Protein AF-A0A972HLU0-F1 (afdb_monomer_lite)

pLDDT: mean 93.07, std 5.41, range [70.56, 98.19]

Radius of gyration: 19.42 Å; chains: 1; bounding box: 38×31×47 Å

Structure (mmCIF, N/CA/C/O backbone):
data_AF-A0A972HLU0-F1
#
_entry.id   AF-A0A972HLU0-F1
#
loop_
_atom_site.group_PDB
_atom_site.id
_atom_site.type_symbol
_atom_site.label_atom_id
_atom_site.label_alt_id
_atom_site.label_comp_id
_atom_site.label_asym_id
_atom_site.label_entity_id
_atom_site.label_seq_id
_atom_site.pdbx_PDB_ins_code
_atom_site.Cartn_x
_atom_site.Cartn_y
_atom_site.Cartn_z
_atom_site.occupancy
_atom_site.B_iso_or_equiv
_atom_site.auth_seq_id
_atom_site.auth_comp_id
_atom_site.auth_asym_id
_atom_site.auth_atom_id
_atom_site.pdbx_PDB_model_num
ATOM 1 N N . SER A 1 1 ? -13.516 -5.450 -5.929 1.00 88.81 1 SER A N 1
ATOM 2 C CA . SER A 1 1 ? -13.693 -6.867 -5.537 1.00 88.81 1 SER A CA 1
ATOM 3 C C . SER A 1 1 ?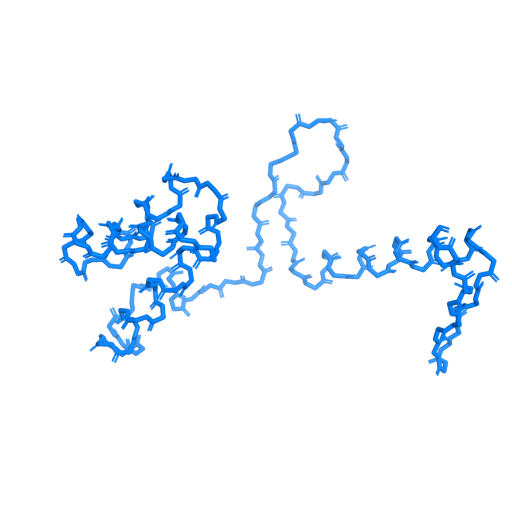 -14.824 -6.975 -4.518 1.00 88.81 1 SER A C 1
ATOM 5 O O . SER A 1 1 ? -14.895 -6.121 -3.644 1.00 88.81 1 SER A O 1
ATOM 7 N N . ARG A 1 2 ? -15.719 -7.976 -4.614 1.00 95.19 2 ARG A N 1
ATOM 8 C CA . ARG A 1 2 ? -16.775 -8.196 -3.594 1.00 95.19 2 ARG A CA 1
ATOM 9 C C . ARG A 1 2 ? -16.203 -8.722 -2.275 1.00 95.19 2 ARG A C 1
ATOM 11 O O . ARG A 1 2 ? -16.741 -8.413 -1.220 1.00 95.19 2 ARG A O 1
ATOM 18 N N . VAL A 1 3 ? -15.119 -9.495 -2.352 1.00 95.44 3 VAL A N 1
ATOM 19 C CA . VAL A 1 3 ? -14.458 -10.085 -1.183 1.00 95.44 3 VAL A CA 1
ATOM 20 C C . VAL A 1 3 ? -13.769 -9.001 -0.360 1.00 95.44 3 VAL A C 1
ATOM 22 O O . VAL A 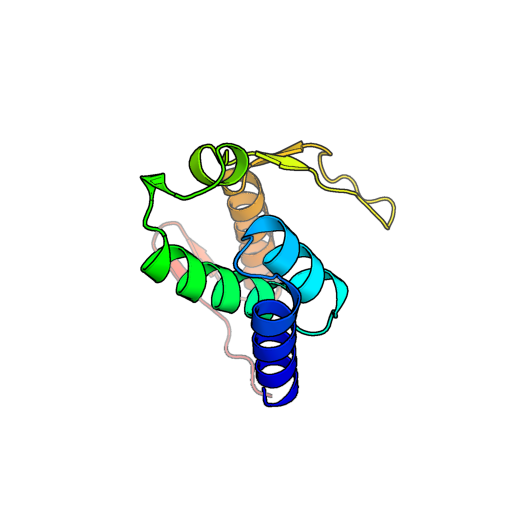1 3 ? -14.066 -8.885 0.820 1.00 95.44 3 VAL A O 1
ATOM 25 N N . ASN A 1 4 ? -12.967 -8.138 -0.996 1.00 96.19 4 ASN A N 1
AT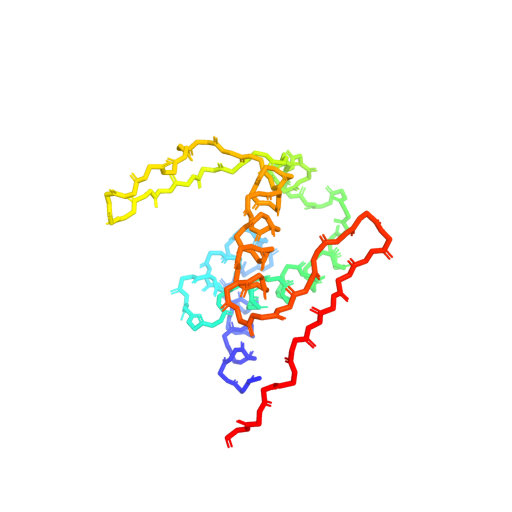OM 26 C CA . ASN A 1 4 ? -12.312 -7.005 -0.326 1.00 96.19 4 ASN A CA 1
ATOM 27 C C . ASN A 1 4 ? -13.331 -6.113 0.383 1.00 96.19 4 ASN A C 1
ATOM 29 O O . ASN A 1 4 ? -13.181 -5.792 1.551 1.00 96.19 4 ASN A O 1
ATOM 33 N N . PHE A 1 5 ? -14.435 -5.794 -0.303 1.00 96.31 5 PHE A N 1
ATOM 34 C CA . PHE A 1 5 ? -15.500 -4.995 0.291 1.00 96.31 5 PHE A CA 1
ATOM 35 C C . PHE A 1 5 ? -16.068 -5.643 1.563 1.00 96.31 5 PHE A C 1
ATOM 37 O O . PHE A 1 5 ? -16.205 -4.974 2.582 1.00 96.31 5 PHE A O 1
ATOM 44 N N . ALA A 1 6 ? -16.355 -6.949 1.534 1.00 97.25 6 ALA A N 1
ATOM 45 C CA . ALA A 1 6 ? -16.822 -7.666 2.717 1.00 97.25 6 ALA A CA 1
ATOM 46 C C . ALA A 1 6 ? -15.770 -7.683 3.842 1.00 97.25 6 ALA A C 1
ATOM 48 O O . ALA A 1 6 ? -16.131 -7.526 5.007 1.00 97.25 6 ALA A O 1
ATOM 49 N N . VAL A 1 7 ? -14.483 -7.816 3.501 1.00 97.56 7 VAL A N 1
ATOM 50 C CA . VAL A 1 7 ? -13.373 -7.749 4.464 1.00 97.56 7 VAL A CA 1
ATOM 51 C C . VAL A 1 7 ? -13.265 -6.362 5.099 1.00 97.56 7 VAL A C 1
ATOM 53 O O . VAL A 1 7 ? -13.168 -6.271 6.318 1.00 97.56 7 VAL A O 1
ATOM 56 N N . THR A 1 8 ? -13.360 -5.281 4.322 1.00 97.69 8 THR A N 1
ATOM 57 C CA . THR A 1 8 ? -13.368 -3.911 4.856 1.00 97.69 8 THR A CA 1
ATOM 58 C C . THR A 1 8 ? -14.529 -3.694 5.823 1.00 97.69 8 THR A C 1
ATOM 60 O O . THR A 1 8 ? -14.329 -3.151 6.905 1.00 97.69 8 THR A O 1
ATOM 63 N N . ILE A 1 9 ? -15.741 -4.139 5.470 1.00 97.75 9 ILE A N 1
ATOM 64 C CA . ILE A 1 9 ? -16.907 -4.013 6.357 1.00 97.75 9 ILE A CA 1
ATOM 65 C C . ILE A 1 9 ? -16.715 -4.828 7.639 1.00 97.75 9 ILE A C 1
ATOM 67 O O . ILE A 1 9 ? -16.992 -4.320 8.721 1.00 97.75 9 ILE A O 1
ATOM 71 N N . MET A 1 10 ? -16.211 -6.060 7.542 1.00 97.94 10 MET A N 1
ATOM 72 C CA . MET A 1 10 ? -15.872 -6.874 8.712 1.00 97.94 10 MET A CA 1
ATOM 73 C C . MET A 1 10 ? -14.886 -6.135 9.625 1.00 97.94 10 MET A C 1
ATOM 75 O O . MET A 1 10 ? -15.152 -5.994 10.813 1.00 97.94 10 MET A O 1
ATOM 79 N N . ALA A 1 11 ? -13.784 -5.629 9.072 1.00 98.12 11 ALA A N 1
ATOM 80 C CA . ALA A 1 11 ? -12.766 -4.921 9.835 1.00 98.12 11 ALA A CA 1
ATOM 81 C C . ALA A 1 11 ? -13.333 -3.695 10.561 1.00 98.12 11 ALA A C 1
ATOM 83 O O . ALA A 1 11 ? -13.044 -3.497 11.733 1.00 98.12 11 ALA A O 1
ATOM 84 N N . LEU A 1 12 ? -14.195 -2.915 9.902 1.00 97.88 12 LEU A N 1
ATOM 85 C CA . LEU A 1 12 ? -14.854 -1.759 10.517 1.00 97.88 12 LEU A CA 1
ATOM 86 C C . LEU A 1 12 ? -15.814 -2.151 11.652 1.00 97.88 12 LEU A C 1
ATOM 88 O O . LEU A 1 12 ? -15.903 -1.439 12.648 1.00 97.88 12 LEU A O 1
ATOM 92 N N . LEU A 1 13 ? -16.544 -3.261 11.503 1.00 97.75 13 LEU A N 1
ATOM 93 C CA . LEU A 1 13 ? -17.494 -3.734 12.516 1.00 97.75 13 LEU A CA 1
ATOM 94 C C . LEU A 1 13 ? -16.792 -4.309 13.749 1.00 97.75 13 LEU A C 1
ATOM 96 O O . LEU A 1 13 ? -17.250 -4.083 14.865 1.00 97.75 13 LEU A O 1
ATOM 100 N N . TYR A 1 14 ? -15.708 -5.057 13.544 1.00 98.19 14 TYR A N 1
ATOM 101 C CA . TYR A 1 14 ? -14.987 -5.744 14.618 1.00 98.19 14 TYR A CA 1
ATOM 102 C C . TYR A 1 14 ? -13.800 -4.955 15.172 1.00 98.19 14 TYR A C 1
ATOM 104 O O . TYR A 1 14 ? -13.306 -5.294 16.237 1.00 98.19 14 TYR A O 1
ATOM 112 N N . GLY A 1 15 ? -13.366 -3.896 14.491 1.00 97.12 15 GLY A N 1
ATOM 113 C CA . GLY A 1 15 ? -12.319 -2.998 14.973 1.00 97.12 15 GLY A CA 1
ATOM 114 C C . GLY A 1 15 ? -12.804 -1.962 15.986 1.00 97.12 15 GLY A C 1
ATOM 115 O O . GLY A 1 15 ? -12.010 -1.149 16.435 1.00 97.12 15 GLY A O 1
ATOM 116 N N . GLU A 1 16 ? -14.097 -1.954 16.333 1.00 95.56 16 GLU A N 1
ATOM 117 C CA . GLU A 1 16 ? -14.688 -1.141 17.413 1.00 95.56 16 GLU A CA 1
ATOM 118 C C . GLU A 1 16 ? -14.358 0.368 17.355 1.00 95.56 16 GLU A C 1
ATOM 120 O O . GLU A 1 16 ? -14.307 1.055 18.371 1.00 95.56 16 GLU A O 1
ATOM 125 N N . SER A 1 17 ? -14.193 0.917 16.146 1.00 93.00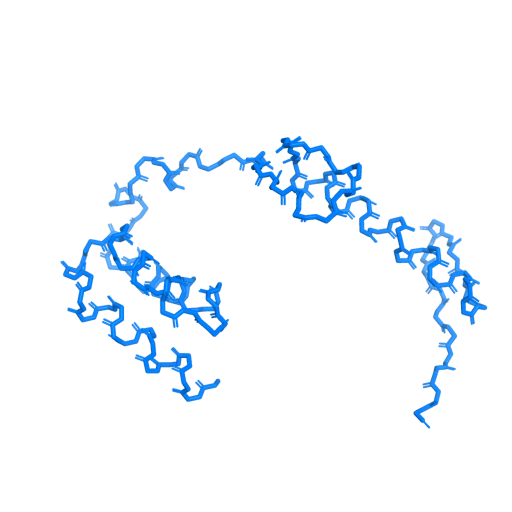 17 SER A N 1
ATOM 126 C CA . SER A 1 17 ? -13.723 2.296 15.891 1.00 93.00 17 SER A CA 1
ATOM 127 C C . SER A 1 17 ? -12.285 2.599 16.345 1.00 93.00 17 SER A C 1
ATOM 129 O O . SER A 1 17 ? -11.852 3.747 16.241 1.00 93.00 17 SER A O 1
ATOM 131 N N . ASP A 1 18 ? -11.525 1.598 16.788 1.00 96.19 18 ASP A N 1
ATOM 132 C CA . ASP A 1 18 ? -10.082 1.692 16.981 1.00 96.19 18 ASP A CA 1
ATOM 133 C C . ASP A 1 18 ? -9.369 1.494 15.636 1.00 96.19 18 ASP A C 1
ATOM 135 O O . ASP A 1 18 ? -9.559 0.491 14.939 1.00 96.19 18 ASP A O 1
ATOM 139 N N . LEU A 1 19 ? -8.552 2.474 15.239 1.00 96.38 19 LEU A N 1
ATOM 140 C CA . LEU A 1 19 ? -7.883 2.454 13.939 1.00 96.38 19 LEU A CA 1
ATOM 141 C C . LEU A 1 19 ? -6.889 1.294 13.815 1.00 96.38 19 LEU A C 1
ATOM 143 O O . LEU A 1 19 ? -6.817 0.672 12.758 1.00 96.38 19 LEU A O 1
ATOM 147 N N . ILE A 1 20 ? -6.110 1.017 14.861 1.00 95.94 20 ILE A N 1
ATOM 148 C CA . ILE A 1 20 ? -5.059 -0.001 14.809 1.00 95.94 20 ILE A CA 1
ATOM 149 C C . ILE A 1 20 ? -5.688 -1.390 14.779 1.00 95.94 20 ILE A C 1
ATOM 151 O O . ILE A 1 20 ? -5.295 -2.210 13.952 1.00 95.94 20 ILE A O 1
ATOM 155 N N . GLU A 1 21 ? -6.705 -1.636 15.603 1.00 97.81 21 GLU A N 1
ATOM 156 C CA . GLU A 1 21 ? -7.414 -2.914 15.603 1.00 97.81 21 GLU A CA 1
ATOM 157 C C . GLU A 1 21 ? -8.149 -3.151 14.280 1.00 97.81 21 GLU A C 1
ATOM 159 O O . GLU A 1 21 ? -8.034 -4.221 13.679 1.00 97.81 21 GLU A O 1
ATOM 164 N N . THR A 1 22 ? -8.812 -2.121 13.745 1.00 97.94 22 THR A N 1
ATOM 165 C CA . THR A 1 22 ? -9.435 -2.181 12.415 1.00 97.94 22 THR A CA 1
ATOM 166 C C . THR A 1 22 ? -8.415 -2.559 11.335 1.00 97.94 22 THR A C 1
ATOM 168 O O . THR A 1 22 ? -8.686 -3.415 10.490 1.00 97.94 22 THR A O 1
ATOM 171 N N . LEU A 1 23 ? -7.229 -1.942 11.351 1.00 96.88 23 LEU A N 1
ATOM 172 C CA . LEU A 1 23 ? -6.160 -2.228 10.394 1.00 96.88 23 LEU A CA 1
ATOM 173 C C . LEU A 1 23 ? -5.594 -3.644 10.552 1.00 96.88 23 LEU A C 1
ATOM 175 O O . LEU A 1 23 ? -5.387 -4.323 9.546 1.00 96.88 23 LEU A O 1
ATOM 179 N N . ASN A 1 24 ? -5.408 -4.115 11.787 1.00 97.31 24 ASN A N 1
ATOM 180 C CA . ASN A 1 24 ? -4.964 -5.480 12.067 1.00 97.31 24 ASN A CA 1
ATOM 181 C C . ASN A 1 24 ? -5.940 -6.506 11.485 1.00 97.31 24 ASN A C 1
ATOM 183 O O . ASN A 1 24 ? -5.519 -7.420 10.775 1.00 97.31 24 ASN A O 1
ATOM 187 N N . ILE A 1 25 ? -7.245 -6.333 11.718 1.00 98.00 25 ILE A N 1
ATOM 188 C CA . ILE A 1 25 ? -8.274 -7.231 11.181 1.00 98.00 25 ILE A CA 1
ATOM 189 C C . ILE A 1 25 ? -8.281 -7.181 9.648 1.00 98.00 25 ILE A C 1
ATOM 191 O O . ILE A 1 25 ? -8.267 -8.228 8.999 1.00 98.00 25 ILE A O 1
ATOM 195 N N . ALA A 1 26 ? -8.262 -5.981 9.055 1.00 97.44 26 ALA A N 1
ATOM 196 C CA . ALA A 1 26 ? -8.277 -5.803 7.602 1.00 97.44 26 ALA A CA 1
ATOM 197 C C . ALA A 1 26 ? -7.058 -6.435 6.909 1.00 97.44 26 ALA A C 1
ATOM 199 O O . ALA A 1 26 ? -7.208 -7.040 5.845 1.00 97.44 26 ALA A O 1
ATOM 200 N N . GLY A 1 27 ? -5.870 -6.304 7.507 1.00 96.62 27 GLY A N 1
ATOM 201 C CA . GLY A 1 27 ? -4.624 -6.850 6.974 1.00 96.62 27 GLY A CA 1
ATOM 202 C C . GLY A 1 27 ? -4.521 -8.366 7.138 1.00 96.62 27 GLY A C 1
ATOM 203 O O . GLY A 1 27 ? -4.197 -9.077 6.186 1.00 96.62 27 GLY A O 1
ATOM 204 N N . LEU A 1 28 ? -4.850 -8.885 8.326 1.00 96.56 28 LEU A N 1
ATOM 205 C CA . LEU A 1 28 ? -4.747 -10.316 8.639 1.00 96.56 28 LEU A CA 1
ATOM 206 C C . LEU A 1 28 ? -5.847 -11.161 7.985 1.00 96.56 28 LEU A C 1
ATOM 208 O O . LEU A 1 28 ? -5.648 -12.354 7.764 1.00 96.56 28 LEU A O 1
ATOM 212 N N . ALA A 1 29 ? -6.982 -10.558 7.618 1.00 94.88 29 ALA A N 1
ATOM 213 C CA . ALA A 1 29 ? -8.011 -11.216 6.812 1.00 94.88 29 ALA A CA 1
ATOM 214 C C . ALA A 1 29 ? -7.535 -11.571 5.384 1.00 94.88 29 ALA A C 1
ATOM 216 O O . ALA A 1 29 ? -8.184 -12.372 4.702 1.00 94.88 29 ALA A O 1
ATOM 217 N N . GLY A 1 30 ? -6.399 -11.017 4.940 1.00 89.94 30 GLY A N 1
ATOM 218 C CA . GLY A 1 30 ? -5.729 -11.368 3.690 1.00 89.94 30 GLY A CA 1
ATOM 219 C C . GLY A 1 30 ? -6.389 -10.787 2.438 1.00 89.94 30 GLY A C 1
ATOM 220 O O . GLY A 1 30 ? -6.984 -9.709 2.468 1.00 89.94 30 GLY A O 1
ATOM 221 N N . TRP A 1 31 ? -6.277 -11.525 1.325 1.00 89.69 31 TRP A N 1
ATOM 222 C CA . TRP A 1 31 ? -6.639 -11.078 -0.027 1.00 89.69 31 TRP A CA 1
ATOM 223 C C . TRP A 1 31 ? -5.803 -9.871 -0.476 1.00 89.69 31 TRP A C 1
ATOM 225 O O . TRP A 1 31 ? -4.579 -9.940 -0.497 1.00 89.69 31 TRP A O 1
ATOM 235 N N . ASP A 1 32 ? -6.469 -8.790 -0.861 1.00 92.81 32 ASP A N 1
ATOM 236 C CA . ASP A 1 32 ? -5.902 -7.501 -1.242 1.00 92.81 32 ASP A CA 1
ATOM 237 C C . ASP A 1 32 ? -5.815 -6.631 0.023 1.00 92.81 32 ASP A C 1
ATOM 239 O O . ASP A 1 32 ? -6.657 -5.769 0.296 1.00 92.81 32 ASP A O 1
ATOM 243 N N . ALA A 1 33 ? -4.885 -7.018 0.896 1.00 93.62 33 ALA A N 1
ATOM 244 C CA . ALA A 1 33 ? -4.810 -6.539 2.271 1.00 93.62 33 ALA A CA 1
ATOM 245 C C . ALA A 1 33 ? -4.574 -5.024 2.347 1.00 93.62 33 ALA A C 1
ATOM 247 O O . ALA A 1 33 ? -5.188 -4.350 3.173 1.00 93.62 33 ALA A O 1
ATOM 248 N N . ASP A 1 34 ? -3.732 -4.479 1.468 1.00 94.00 34 ASP A N 1
ATOM 249 C CA . ASP A 1 34 ? -3.488 -3.043 1.355 1.00 94.00 34 ASP A CA 1
ATOM 250 C C . ASP A 1 34 ? -4.767 -2.294 0.967 1.00 94.00 34 ASP A C 1
ATOM 252 O O . ASP A 1 34 ? -5.118 -1.316 1.630 1.00 94.00 34 ASP A O 1
ATOM 256 N N . ASN A 1 35 ? -5.548 -2.800 0.005 1.00 95.56 35 ASN A N 1
ATOM 257 C CA . ASN A 1 35 ? -6.840 -2.205 -0.335 1.00 95.56 35 ASN A CA 1
ATOM 258 C C . ASN A 1 35 ? -7.805 -2.184 0.859 1.00 95.56 35 ASN A C 1
ATOM 260 O O . ASN A 1 35 ? -8.446 -1.159 1.122 1.00 95.56 35 ASN A O 1
ATOM 264 N N . ASN A 1 36 ? -7.900 -3.296 1.591 1.00 96.88 36 ASN A N 1
ATOM 265 C CA . ASN A 1 36 ? -8.798 -3.416 2.738 1.00 96.88 36 ASN A CA 1
ATOM 266 C C . ASN A 1 36 ? -8.403 -2.440 3.857 1.00 96.88 36 ASN A C 1
ATOM 268 O O . ASN A 1 36 ? -9.260 -1.712 4.367 1.00 96.88 36 ASN A O 1
ATOM 272 N N . MET A 1 37 ? -7.110 -2.407 4.197 1.00 96.88 37 MET A N 1
ATOM 273 C CA . MET A 1 37 ? -6.527 -1.543 5.224 1.00 96.88 37 MET A CA 1
ATOM 274 C C . MET A 1 37 ? -6.694 -0.062 4.878 1.00 96.88 37 MET A C 1
ATOM 276 O O . MET A 1 37 ? -7.255 0.695 5.670 1.00 96.88 37 MET A O 1
ATOM 280 N N . THR A 1 38 ? -6.273 0.364 3.682 1.00 96.00 38 THR A N 1
ATOM 281 C CA . THR A 1 38 ? -6.339 1.774 3.272 1.00 96.00 38 THR A CA 1
ATOM 282 C C . THR A 1 38 ? -7.779 2.269 3.169 1.00 96.00 38 THR A C 1
ATOM 284 O O . THR A 1 38 ? -8.066 3.396 3.571 1.00 96.00 38 THR A O 1
ATOM 287 N N . THR A 1 39 ? -8.710 1.436 2.695 1.00 97.06 39 THR A N 1
ATOM 288 C CA . THR A 1 39 ? -10.129 1.819 2.615 1.00 97.06 39 THR A CA 1
ATOM 289 C C . THR A 1 39 ? -10.736 2.016 4.007 1.00 97.06 39 THR A C 1
ATOM 291 O O . THR A 1 39 ? -11.409 3.022 4.242 1.00 97.06 39 THR A O 1
ATOM 294 N N . ALA A 1 40 ? -10.481 1.097 4.946 1.00 97.62 40 ALA A N 1
ATOM 295 C CA . ALA A 1 40 ? -10.986 1.209 6.315 1.00 97.62 40 ALA A CA 1
ATOM 296 C C . ALA A 1 40 ? -10.370 2.407 7.059 1.00 97.62 40 ALA A C 1
ATOM 298 O O . ALA A 1 40 ? -11.096 3.200 7.663 1.00 97.62 40 ALA A O 1
ATOM 299 N N . ALA A 1 41 ? -9.049 2.588 6.955 1.00 96.81 41 ALA A N 1
ATOM 300 C CA . ALA A 1 41 ? -8.352 3.720 7.557 1.00 96.81 41 ALA A CA 1
ATOM 301 C C . ALA A 1 41 ? -8.782 5.062 6.962 1.00 96.81 41 ALA A C 1
ATOM 303 O O . ALA A 1 41 ? -8.901 6.035 7.699 1.00 96.81 41 ALA A O 1
ATOM 304 N N . GLY A 1 42 ? -9.065 5.124 5.658 1.00 96.62 42 GLY A N 1
ATOM 305 C CA . GLY A 1 42 ? -9.589 6.329 5.019 1.00 96.62 42 GLY A CA 1
ATOM 306 C C . GLY A 1 42 ? -10.934 6.756 5.609 1.00 96.62 42 GLY A C 1
ATOM 307 O O . GLY A 1 42 ? -11.119 7.927 5.938 1.00 96.62 42 GLY A O 1
ATOM 308 N N . LEU A 1 43 ? -11.855 5.807 5.809 1.00 97.00 43 LEU A N 1
ATOM 309 C CA . LEU A 1 43 ? -13.149 6.090 6.435 1.00 97.00 43 LEU A CA 1
ATOM 310 C C . LEU A 1 43 ? -12.993 6.536 7.896 1.00 97.00 43 LEU A C 1
ATOM 312 O O . LEU A 1 43 ? -13.548 7.564 8.279 1.00 97.00 43 LEU A O 1
ATOM 316 N N . LEU A 1 44 ? -12.231 5.793 8.703 1.00 96.94 44 LEU A N 1
ATOM 317 C CA . LEU A 1 44 ? -12.004 6.152 10.106 1.00 96.94 44 LEU A CA 1
ATOM 318 C C . LEU A 1 44 ? -11.264 7.486 10.241 1.00 96.94 44 LEU A C 1
ATOM 320 O O . LEU A 1 44 ? -11.629 8.298 11.084 1.00 96.94 44 LEU A O 1
ATOM 324 N N . GLY A 1 45 ? -10.297 7.761 9.368 1.00 95.56 45 GLY A N 1
ATOM 325 C CA . GLY A 1 45 ? -9.574 9.030 9.320 1.00 95.56 45 GLY A CA 1
ATOM 326 C C . GLY A 1 45 ? -10.485 10.230 9.054 1.00 95.56 45 GLY A C 1
ATOM 327 O O . GLY A 1 45 ? -10.309 11.274 9.676 1.00 95.56 45 GLY A O 1
ATOM 328 N N . VAL A 1 46 ? -11.504 10.084 8.196 1.00 96.88 46 VAL A N 1
ATOM 329 C CA . VAL A 1 46 ? -12.531 11.126 7.989 1.00 96.88 46 VAL A CA 1
ATOM 330 C C . VAL A 1 46 ? -13.357 11.363 9.257 1.00 96.88 46 VAL A C 1
ATOM 332 O O . VAL A 1 46 ? -13.725 12.502 9.536 1.00 96.88 46 VAL A O 1
ATOM 335 N N . ILE A 1 47 ? -13.642 10.310 10.027 1.00 96.12 47 ILE A N 1
ATOM 336 C CA . ILE A 1 47 ? -14.448 10.389 11.253 1.00 96.12 47 ILE A CA 1
ATOM 337 C C . ILE A 1 47 ? -13.660 11.033 12.402 1.00 96.12 47 ILE A C 1
ATOM 339 O O . ILE A 1 47 ? -14.197 11.897 13.094 1.00 96.12 47 ILE A O 1
ATOM 343 N N . ILE A 1 48 ? -12.407 10.621 12.614 1.00 94.69 48 ILE A N 1
ATOM 344 C CA . ILE A 1 48 ? -11.611 11.022 13.788 1.00 94.69 48 ILE A CA 1
ATOM 345 C C . ILE A 1 48 ? -10.722 12.250 13.533 1.00 94.69 48 ILE A C 1
ATOM 347 O O . ILE A 1 48 ? -10.264 12.889 14.480 1.00 94.69 48 ILE A O 1
ATOM 351 N N . GLY A 1 49 ? -10.493 12.606 12.264 1.00 95.19 49 GLY A N 1
ATOM 352 C CA . GLY A 1 49 ? -9.598 13.689 11.858 1.00 95.19 49 GLY A CA 1
ATOM 353 C C . GLY A 1 49 ? -8.114 13.371 12.078 1.00 95.19 49 GLY A C 1
ATOM 354 O O . GLY A 1 49 ? -7.752 12.364 12.681 1.00 95.19 49 GLY A O 1
ATOM 355 N N . PHE A 1 50 ? -7.228 14.251 11.596 1.00 94.31 50 PHE A N 1
ATOM 356 C CA . PHE A 1 50 ? -5.775 14.048 11.706 1.00 94.31 50 PHE A CA 1
ATOM 357 C C . PHE A 1 50 ? -5.297 13.978 13.164 1.00 94.31 50 PHE A C 1
ATOM 359 O O . PHE A 1 50 ? -4.509 13.106 13.510 1.00 94.31 50 PHE A O 1
ATOM 366 N N . GLU A 1 51 ? -5.818 14.845 14.036 1.00 95.00 51 GLU A N 1
ATOM 367 C CA . GLU A 1 51 ? -5.458 14.870 15.463 1.00 95.00 51 GLU A CA 1
ATOM 368 C C . GLU A 1 51 ? -5.882 13.600 16.215 1.00 95.00 51 GLU A C 1
ATOM 370 O O . GLU A 1 51 ? -5.247 13.228 17.201 1.00 95.00 51 GLU A O 1
ATOM 375 N N . GLY A 1 52 ? -6.933 12.921 15.740 1.00 93.50 52 GLY A N 1
ATOM 376 C CA . GLY A 1 52 ? -7.412 11.658 16.299 1.00 93.50 52 GLY A CA 1
ATOM 377 C C . GLY A 1 52 ? -6.601 10.437 15.863 1.00 93.50 52 GLY A C 1
ATOM 378 O O . GLY A 1 52 ? -6.834 9.344 16.378 1.00 93.50 52 GLY A O 1
ATOM 379 N N . LEU A 1 53 ? -5.657 10.588 14.927 1.00 94.69 53 LEU A N 1
ATOM 380 C CA . LEU A 1 53 ? -4.806 9.485 14.494 1.00 94.69 53 LEU A CA 1
ATOM 381 C C . LEU A 1 53 ? -3.798 9.098 15.598 1.00 94.69 53 LEU A C 1
ATOM 383 O O . LEU A 1 53 ? -3.228 9.975 16.259 1.00 94.69 53 LEU A O 1
ATOM 387 N N . PRO A 1 54 ? -3.494 7.797 15.760 1.00 93.12 54 PRO A N 1
ATOM 388 C CA . PRO A 1 54 ? -2.396 7.328 16.600 1.00 93.12 54 PRO A CA 1
ATOM 389 C C . PRO A 1 54 ? -1.053 7.945 16.186 1.00 93.12 54 PRO A C 1
ATOM 391 O O . PRO A 1 54 ? -0.784 8.149 15.001 1.00 93.12 54 PRO A O 1
ATOM 394 N N . GLU A 1 55 ? -0.169 8.192 17.154 1.00 92.19 55 GLU A N 1
ATOM 395 C CA . GLU A 1 55 ? 1.125 8.852 16.912 1.00 92.19 55 GLU A CA 1
ATOM 396 C C . GLU A 1 55 ? 2.012 8.098 15.910 1.00 92.19 55 GLU A C 1
ATOM 398 O O . GLU A 1 55 ? 2.667 8.711 15.070 1.00 92.19 55 GLU A O 1
ATOM 403 N N . SER A 1 56 ? 1.981 6.763 15.950 1.00 87.94 56 SER A N 1
ATOM 404 C CA . SER A 1 56 ? 2.702 5.898 15.009 1.00 87.94 56 SER A CA 1
ATOM 405 C C . SER A 1 56 ? 2.256 6.081 13.557 1.00 87.94 56 SER A C 1
ATOM 407 O O . SER A 1 56 ? 3.057 5.882 12.649 1.00 87.94 56 SER A O 1
ATOM 409 N N . VAL A 1 57 ? 0.998 6.475 13.335 1.00 90.00 57 VAL A N 1
ATOM 410 C CA . VAL A 1 57 ? 0.441 6.742 12.003 1.00 90.00 57 VAL A CA 1
ATOM 411 C C . VAL A 1 57 ? 0.729 8.182 11.577 1.00 90.00 57 VAL A C 1
ATOM 413 O O . VAL A 1 57 ? 1.065 8.416 10.421 1.00 90.00 57 VAL A O 1
ATOM 416 N N . LYS A 1 58 ? 0.658 9.149 12.503 1.00 90.81 58 LYS A N 1
ATOM 417 C CA . LYS A 1 58 ? 0.958 10.566 12.212 1.00 90.81 58 LYS A CA 1
ATOM 418 C C . LYS A 1 58 ? 2.424 10.803 11.846 1.00 90.81 58 LYS A C 1
ATOM 420 O O . LYS A 1 58 ? 2.700 11.629 10.982 1.00 90.81 58 LYS A O 1
ATOM 425 N N . ASN A 1 59 ? 3.345 10.074 12.477 1.00 88.69 59 ASN A N 1
ATOM 426 C CA . ASN A 1 59 ? 4.791 10.242 12.300 1.00 88.69 59 ASN A CA 1
ATOM 427 C C . ASN A 1 59 ? 5.432 9.119 11.473 1.00 88.69 59 ASN A C 1
ATOM 429 O O . ASN A 1 59 ? 6.565 8.714 11.744 1.00 88.69 59 ASN A O 1
ATOM 433 N N . SER A 1 60 ? 4.725 8.590 10.472 1.00 84.44 60 SER A N 1
ATOM 434 C CA . SER A 1 60 ? 5.304 7.595 9.565 1.00 84.44 60 SER A CA 1
ATOM 435 C C . SER A 1 60 ? 6.516 8.168 8.821 1.00 84.44 60 SER A C 1
ATOM 437 O O . SER A 1 60 ? 6.461 9.288 8.309 1.00 84.44 60 SER A O 1
ATOM 439 N N . THR A 1 61 ? 7.598 7.395 8.733 1.00 88.62 61 THR A N 1
ATOM 440 C CA . THR A 1 61 ? 8.820 7.787 8.012 1.00 88.62 61 THR A CA 1
ATOM 441 C C . THR A 1 61 ? 8.869 7.167 6.619 1.00 88.62 61 THR A C 1
ATOM 443 O O . THR A 1 61 ? 8.166 6.199 6.350 1.00 88.62 61 THR A O 1
ATOM 446 N N . ASP A 1 62 ? 9.758 7.670 5.761 1.00 91.19 62 ASP A N 1
ATOM 447 C CA . ASP A 1 62 ? 10.038 7.063 4.453 1.00 91.19 62 ASP A CA 1
ATOM 448 C C . ASP A 1 62 ? 10.787 5.719 4.557 1.00 91.19 62 ASP A C 1
ATOM 450 O O . ASP A 1 62 ? 10.975 5.062 3.543 1.00 91.19 62 ASP A O 1
ATOM 454 N N . VAL A 1 63 ? 11.239 5.309 5.752 1.00 92.25 63 VAL A N 1
ATOM 455 C CA . VAL A 1 63 ? 12.025 4.085 5.976 1.00 92.25 63 VAL A CA 1
ATOM 456 C C . VAL A 1 63 ? 11.130 2.923 6.404 1.00 92.25 63 VAL A C 1
ATOM 458 O O . VAL A 1 63 ? 10.374 3.028 7.370 1.00 92.25 63 VAL A O 1
ATOM 461 N N . TYR A 1 64 ? 11.281 1.792 5.720 1.00 88.00 64 TYR A N 1
ATOM 462 C CA . TYR A 1 64 ? 10.534 0.556 5.920 1.00 88.00 64 TYR A CA 1
ATOM 463 C C . TYR A 1 64 ? 11.477 -0.606 6.218 1.00 88.00 64 TYR A C 1
ATOM 465 O O . TYR A 1 64 ? 12.592 -0.672 5.699 1.00 88.00 64 TYR A O 1
ATOM 473 N N . PHE A 1 65 ? 11.000 -1.534 7.045 1.00 89.31 65 PHE A N 1
ATOM 474 C CA . PHE A 1 65 ? 11.647 -2.819 7.271 1.00 89.31 65 PHE A CA 1
ATOM 475 C C . PHE A 1 65 ? 11.263 -3.793 6.152 1.00 89.31 65 PHE A C 1
ATOM 477 O O . PHE A 1 65 ? 10.077 -4.032 5.915 1.00 89.31 65 PHE A O 1
ATOM 484 N N . ASN A 1 66 ? 12.261 -4.369 5.492 1.00 86.25 66 ASN A N 1
ATOM 485 C CA . ASN A 1 66 ? 12.107 -5.402 4.481 1.00 86.25 66 ASN A CA 1
ATOM 486 C C . ASN A 1 66 ? 12.590 -6.732 5.052 1.00 86.25 66 ASN A C 1
ATOM 488 O O . ASN A 1 66 ? 13.775 -6.906 5.335 1.00 86.25 66 ASN A O 1
ATOM 492 N N . GLN A 1 67 ? 11.685 -7.701 5.152 1.00 84.06 67 GLN A N 1
ATOM 493 C CA . GLN A 1 67 ? 12.079 -9.076 5.418 1.00 84.06 67 GLN A CA 1
ATOM 494 C C . GLN A 1 67 ? 12.343 -9.795 4.096 1.00 84.06 67 GLN A C 1
ATOM 496 O O . GLN A 1 67 ? 11.413 -10.099 3.348 1.00 84.06 67 GLN A O 1
ATOM 501 N N . ASP A 1 68 ? 13.610 -10.088 3.818 1.00 81.75 68 ASP A N 1
ATOM 502 C CA . ASP A 1 68 ? 13.982 -10.912 2.673 1.00 81.75 68 ASP A CA 1
ATOM 503 C C . ASP A 1 68 ? 13.660 -12.387 2.955 1.00 81.75 68 ASP A C 1
ATOM 505 O O . ASP A 1 68 ? 14.271 -13.034 3.808 1.00 81.75 68 ASP A O 1
ATOM 509 N N . LEU A 1 69 ? 12.645 -12.912 2.267 1.00 76.25 69 LEU A N 1
ATOM 510 C CA . LEU A 1 69 ? 12.125 -14.261 2.494 1.00 76.25 69 LEU A CA 1
ATOM 511 C C . LEU A 1 69 ? 12.820 -15.336 1.640 1.00 76.25 69 LEU A C 1
ATOM 513 O O . LEU A 1 69 ? 12.621 -16.521 1.902 1.00 76.25 69 LEU A O 1
ATOM 517 N N . ILE A 1 70 ? 13.603 -14.965 0.614 1.00 76.50 70 ILE A N 1
ATOM 518 C CA . ILE A 1 70 ? 14.121 -15.913 -0.399 1.00 76.50 70 ILE A CA 1
ATOM 519 C C . ILE A 1 70 ? 15.613 -15.677 -0.693 1.00 76.50 70 ILE A C 1
ATOM 521 O O . ILE A 1 70 ? 16.080 -15.867 -1.814 1.00 76.50 70 ILE A O 1
ATOM 525 N N . GLY A 1 71 ? 16.382 -15.281 0.324 1.00 70.56 71 GLY A N 1
ATOM 526 C CA . GLY A 1 71 ? 17.839 -15.150 0.212 1.00 70.56 71 GLY A CA 1
ATOM 527 C C . GLY A 1 71 ? 18.284 -14.156 -0.863 1.00 70.56 71 GLY A C 1
ATOM 528 O O . GLY A 1 71 ? 19.317 -14.371 -1.499 1.00 70.56 71 GLY A O 1
ATOM 529 N N . GLY A 1 72 ? 17.486 -13.117 -1.104 1.00 75.56 72 GLY A N 1
ATOM 530 C CA . GLY A 1 72 ? 17.925 -11.973 -1.882 1.00 75.56 72 GLY A CA 1
ATOM 531 C C . GLY A 1 72 ? 18.972 -11.143 -1.131 1.00 75.56 72 GLY A C 1
ATOM 532 O O . GLY A 1 72 ? 19.394 -11.458 -0.017 1.00 75.56 72 GLY A O 1
ATOM 533 N N . ASP A 1 73 ? 19.416 -10.078 -1.793 1.00 84.25 73 ASP A N 1
ATOM 534 C CA . ASP A 1 73 ? 20.354 -9.085 -1.256 1.00 84.25 73 ASP A CA 1
ATOM 535 C C . ASP A 1 73 ? 19.632 -7.737 -1.096 1.00 84.25 73 ASP A C 1
ATOM 537 O O . ASP A 1 73 ? 20.082 -6.691 -1.570 1.00 84.25 73 ASP A O 1
ATOM 541 N N . LEU A 1 74 ? 18.416 -7.777 -0.535 1.00 87.12 74 LEU A N 1
ATOM 542 C CA . LEU A 1 74 ? 17.664 -6.564 -0.231 1.00 87.12 74 LEU A CA 1
ATOM 543 C C . LEU A 1 74 ? 18.083 -6.009 1.137 1.00 87.12 74 LEU A C 1
ATOM 545 O O . LEU A 1 74 ? 18.238 -6.767 2.094 1.00 87.12 74 LEU A O 1
ATOM 549 N N . PRO A 1 75 ? 18.244 -4.680 1.264 1.00 89.44 75 PRO A N 1
ATOM 550 C CA . PRO A 1 75 ? 18.553 -4.073 2.547 1.00 89.44 75 PRO A CA 1
ATOM 551 C C . PRO A 1 75 ? 17.384 -4.244 3.522 1.00 89.44 75 PRO A C 1
ATOM 553 O O . PRO A 1 75 ? 16.231 -3.968 3.180 1.00 89.44 75 PRO A O 1
ATOM 556 N N . GLU A 1 76 ? 17.715 -4.646 4.750 1.00 91.12 76 GLU A N 1
ATOM 557 C CA . GLU A 1 76 ? 16.757 -4.871 5.842 1.00 91.12 76 GLU A CA 1
ATOM 558 C C . GLU A 1 76 ? 15.947 -3.613 6.177 1.00 91.12 76 GLU A C 1
ATOM 560 O O . GLU A 1 76 ? 14.764 -3.697 6.484 1.00 91.12 76 GLU A O 1
ATOM 565 N N . PHE A 1 77 ? 16.560 -2.436 6.062 1.00 93.12 77 PHE A N 1
ATOM 566 C CA . PHE A 1 77 ? 15.875 -1.153 6.164 1.00 93.12 77 PHE A CA 1
ATOM 567 C C . PHE A 1 77 ? 16.123 -0.350 4.902 1.00 93.12 77 PHE A C 1
ATOM 569 O O . PHE A 1 77 ? 17.269 -0.201 4.474 1.00 93.12 77 PHE A O 1
ATOM 576 N N . ASP A 1 78 ? 15.060 0.195 4.322 1.00 93.62 78 ASP A N 1
ATOM 577 C CA . ASP A 1 78 ? 15.181 0.980 3.105 1.00 93.62 78 ASP A CA 1
ATOM 578 C C . ASP A 1 78 ? 14.131 2.066 2.980 1.00 93.62 78 ASP A C 1
ATOM 580 O O . ASP A 1 78 ? 13.077 1.990 3.604 1.00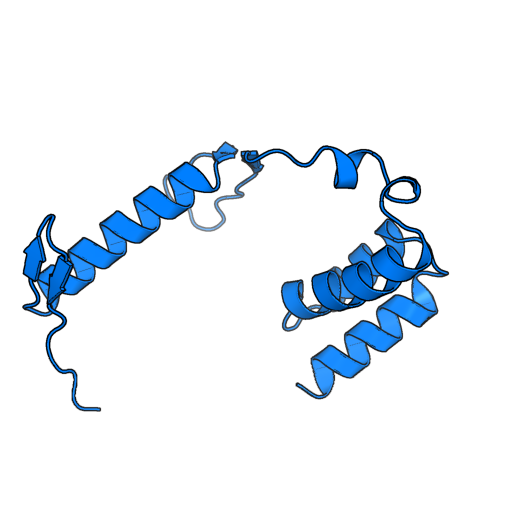 93.62 78 ASP A O 1
ATOM 584 N N . SER A 1 79 ? 14.412 3.063 2.148 1.00 94.50 79 SER A N 1
ATOM 585 C CA . SER A 1 79 ? 13.482 4.151 1.893 1.00 94.50 79 SER A CA 1
ATOM 586 C C . SER A 1 79 ? 12.582 3.887 0.684 1.00 94.50 79 SER A C 1
ATOM 588 O O . SER A 1 79 ? 13.006 3.222 -0.269 1.00 94.50 79 SER A O 1
ATOM 590 N N . VAL A 1 80 ? 11.363 4.440 0.652 1.00 91.94 80 VAL A N 1
ATOM 591 C CA . VAL A 1 80 ? 10.498 4.333 -0.543 1.00 91.94 80 VAL A CA 1
ATOM 592 C C . VAL A 1 80 ? 11.187 4.963 -1.745 1.00 91.94 80 VAL A C 1
ATOM 594 O O . VAL A 1 80 ? 11.119 4.414 -2.844 1.00 91.94 80 VAL A O 1
ATOM 597 N N . ALA A 1 81 ? 11.918 6.064 -1.548 1.00 94.62 81 ALA A N 1
ATOM 598 C CA . ALA A 1 81 ? 12.696 6.695 -2.610 1.00 94.62 81 ALA A CA 1
ATOM 599 C C . ALA A 1 81 ? 13.746 5.746 -3.225 1.00 94.62 81 ALA A C 1
ATOM 601 O O . ALA A 1 81 ? 13.856 5.652 -4.450 1.00 94.62 81 ALA A O 1
ATOM 602 N N . ASN A 1 82 ? 14.483 4.999 -2.399 1.00 94.44 82 ASN A N 1
ATOM 603 C CA . ASN A 1 82 ? 15.468 4.024 -2.871 1.00 94.44 82 ASN A CA 1
ATOM 604 C C . ASN A 1 82 ? 14.803 2.823 -3.552 1.00 94.44 82 ASN A C 1
ATOM 606 O O . ASN A 1 82 ? 15.265 2.374 -4.605 1.00 94.44 82 ASN A O 1
ATOM 610 N N . ILE A 1 83 ? 13.702 2.317 -2.987 1.00 93.19 83 ILE A N 1
ATOM 611 C CA . ILE A 1 83 ? 12.911 1.235 -3.588 1.00 93.19 83 ILE A CA 1
ATOM 612 C C . ILE A 1 83 ? 12.401 1.664 -4.971 1.00 93.19 83 ILE A C 1
ATOM 614 O O . ILE A 1 83 ? 12.525 0.906 -5.939 1.00 93.19 83 ILE A O 1
ATOM 618 N N . ALA A 1 84 ? 11.888 2.890 -5.090 1.00 94.69 84 ALA A N 1
ATOM 619 C CA . ALA A 1 84 ? 11.418 3.461 -6.345 1.00 94.69 84 ALA A CA 1
ATOM 620 C C . ALA A 1 84 ? 12.555 3.602 -7.367 1.00 94.69 84 ALA A C 1
ATOM 622 O O . ALA A 1 84 ? 12.388 3.201 -8.519 1.00 94.69 84 ALA A O 1
ATOM 623 N N . ASP A 1 85 ? 13.730 4.093 -6.961 1.00 95.25 85 ASP A N 1
ATOM 624 C CA . ASP A 1 85 ? 14.886 4.215 -7.855 1.00 95.25 85 ASP A CA 1
ATOM 625 C C . ASP A 1 85 ? 15.397 2.850 -8.346 1.00 95.25 85 ASP A C 1
ATOM 627 O O . ASP A 1 85 ? 15.661 2.678 -9.540 1.00 95.25 85 ASP A O 1
ATOM 631 N N . ARG A 1 86 ? 15.477 1.842 -7.468 1.00 92.81 86 ARG A N 1
ATOM 632 C CA . ARG A 1 86 ? 15.826 0.473 -7.883 1.00 92.81 86 ARG A CA 1
ATOM 633 C C . ARG A 1 86 ? 14.799 -0.107 -8.848 1.00 92.81 86 ARG A C 1
ATOM 635 O O . ARG A 1 86 ? 15.180 -0.677 -9.868 1.00 92.81 86 ARG A O 1
ATOM 642 N N . THR A 1 87 ? 13.512 0.072 -8.561 1.00 94.25 87 THR A N 1
ATOM 643 C CA . THR A 1 87 ? 12.421 -0.406 -9.424 1.00 94.25 87 THR A CA 1
ATOM 644 C C . THR A 1 87 ? 12.465 0.275 -10.790 1.00 94.25 87 THR A C 1
ATOM 646 O O . THR A 1 87 ? 12.354 -0.398 -11.814 1.00 94.25 87 THR A O 1
ATOM 649 N N . ARG A 1 88 ? 12.725 1.588 -10.830 1.00 95.25 88 ARG A N 1
ATOM 650 C CA . ARG A 1 88 ? 12.950 2.342 -12.070 1.00 95.25 88 ARG A CA 1
ATOM 651 C C . ARG A 1 88 ? 14.113 1.756 -12.870 1.00 95.25 88 ARG A C 1
ATOM 653 O O . ARG A 1 88 ? 13.941 1.466 -14.049 1.00 95.25 88 ARG A O 1
ATOM 660 N N . LYS A 1 89 ? 15.273 1.536 -12.240 1.00 95.31 89 LYS A N 1
ATOM 661 C CA . LYS A 1 89 ? 16.458 0.941 -12.891 1.00 95.31 89 LYS A CA 1
ATOM 662 C C . LYS A 1 89 ? 16.165 -0.446 -13.468 1.00 95.31 89 LYS A C 1
ATOM 664 O O . LYS A 1 89 ? 16.571 -0.736 -14.590 1.00 95.31 89 LYS A O 1
ATOM 669 N N . LEU A 1 90 ? 15.432 -1.289 -12.738 1.00 95.25 90 LEU A N 1
ATOM 670 C CA . LEU A 1 90 ? 14.983 -2.592 -13.240 1.00 95.25 90 LEU A CA 1
ATOM 671 C C . LEU A 1 90 ? 14.043 -2.440 -14.442 1.00 95.25 90 LEU A C 1
ATOM 673 O O . LEU A 1 90 ? 14.222 -3.124 -15.447 1.00 95.25 90 LEU A O 1
ATOM 677 N N . GLY A 1 91 ? 13.094 -1.504 -14.379 1.00 95.31 91 GLY A N 1
ATOM 678 C CA . GLY A 1 91 ? 12.221 -1.169 -15.503 1.00 95.31 91 GLY A CA 1
ATOM 679 C C . GLY A 1 91 ? 13.008 -0.747 -16.745 1.00 95.31 91 GLY A C 1
ATOM 680 O O . GLY A 1 91 ? 12.756 -1.246 -17.836 1.00 95.31 91 GLY A O 1
ATOM 681 N N . GLU A 1 92 ? 14.025 0.099 -16.590 1.00 96.06 92 GLU A N 1
ATOM 682 C CA . GLU A 1 92 ? 14.899 0.518 -17.692 1.00 96.06 92 GLU A CA 1
ATOM 683 C C . GLU A 1 92 ? 15.677 -0.647 -18.311 1.00 96.06 92 GLU A C 1
ATOM 685 O O . GLU A 1 92 ? 15.827 -0.705 -19.534 1.00 96.06 92 GLU A O 1
ATOM 690 N N . LEU A 1 93 ? 16.139 -1.600 -17.496 1.00 96.44 93 LEU A N 1
ATOM 691 C CA . LEU A 1 93 ? 16.772 -2.825 -17.987 1.00 96.44 93 LEU A CA 1
ATOM 692 C C . LEU A 1 93 ? 15.795 -3.672 -18.810 1.00 96.44 93 LEU A C 1
ATOM 694 O O . LEU A 1 93 ? 16.161 -4.133 -19.890 1.00 96.44 93 LEU A O 1
ATOM 698 N N . VAL A 1 94 ? 14.555 -3.832 -18.338 1.00 96.00 94 VAL A N 1
ATOM 699 C CA . VAL A 1 94 ? 13.493 -4.560 -19.053 1.00 96.00 94 VAL A CA 1
ATOM 700 C C . VAL A 1 94 ? 13.136 -3.872 -20.372 1.00 96.00 94 VAL A C 1
ATOM 702 O O . VAL A 1 94 ? 12.983 -4.529 -21.398 1.00 96.00 94 VAL A O 1
ATOM 705 N N . ILE A 1 95 ? 13.054 -2.541 -20.382 1.00 95.62 95 ILE A N 1
ATOM 706 C CA . ILE A 1 95 ? 12.785 -1.769 -21.602 1.00 95.62 95 ILE A CA 1
ATOM 707 C C . ILE A 1 95 ? 13.886 -2.011 -22.632 1.00 95.62 95 ILE A C 1
ATOM 709 O O . ILE A 1 95 ? 13.593 -2.330 -23.784 1.00 95.62 95 ILE A O 1
ATOM 713 N N . ARG A 1 96 ? 15.154 -1.894 -22.223 1.00 95.94 96 ARG A N 1
ATOM 714 C CA . ARG A 1 96 ? 16.301 -2.122 -23.112 1.00 95.94 96 ARG A CA 1
ATOM 715 C C . ARG A 1 96 ? 16.346 -3.565 -23.614 1.00 95.94 96 ARG A C 1
ATOM 717 O O . ARG A 1 96 ? 16.586 -3.775 -24.800 1.00 95.94 96 ARG A O 1
ATOM 724 N N . SER A 1 97 ? 16.093 -4.552 -22.752 1.00 95.69 97 SER A N 1
ATOM 725 C CA . SER A 1 97 ? 16.122 -5.969 -23.142 1.00 95.69 97 SER A CA 1
ATOM 726 C C . SER A 1 97 ? 15.007 -6.339 -24.123 1.00 95.69 97 SER A C 1
ATOM 728 O O . SER A 1 97 ? 15.208 -7.201 -24.974 1.00 95.69 97 SER A O 1
ATOM 730 N N . ALA A 1 98 ? 13.872 -5.641 -24.070 1.00 95.38 98 ALA A N 1
ATOM 731 C CA . ALA A 1 98 ? 12.781 -5.792 -25.027 1.00 95.38 98 ALA A CA 1
ATOM 732 C C . ALA A 1 98 ? 13.020 -5.063 -26.371 1.00 95.38 98 ALA A C 1
ATOM 734 O O . ALA A 1 98 ? 12.180 -5.150 -27.264 1.00 95.38 98 ALA A O 1
ATOM 735 N N . GLY A 1 99 ? 14.139 -4.344 -26.538 1.00 95.44 99 GLY A N 1
ATOM 736 C CA . GLY A 1 99 ? 14.448 -3.555 -27.742 1.00 95.44 99 GLY A CA 1
ATOM 737 C C . GLY A 1 99 ? 13.967 -2.098 -27.695 1.00 95.44 99 GLY A C 1
ATOM 738 O O . GLY A 1 99 ? 13.980 -1.409 -28.713 1.00 95.44 99 GLY A O 1
ATOM 739 N N . GLY A 1 100 ? 13.538 -1.622 -26.525 1.00 96.25 100 GLY A N 1
ATOM 740 C CA . GLY A 1 100 ? 13.205 -0.224 -26.274 1.00 96.25 100 GLY A CA 1
ATOM 741 C C . GLY A 1 100 ? 14.425 0.670 -26.045 1.00 96.25 100 GLY A C 1
ATOM 742 O O . GLY A 1 100 ? 15.567 0.217 -25.963 1.00 96.25 100 GLY A O 1
ATOM 743 N N . THR A 1 101 ? 14.175 1.972 -25.906 1.00 96.56 101 THR A N 1
ATOM 744 C CA . THR A 1 101 ? 15.210 2.986 -25.637 1.00 96.56 101 THR A CA 1
ATOM 745 C C . THR A 1 101 ? 14.910 3.730 -24.341 1.00 96.56 101 THR A C 1
ATOM 747 O O . THR A 1 101 ? 13.760 4.038 -24.045 1.00 96.56 101 THR A O 1
ATOM 750 N N . VAL A 1 102 ? 15.961 4.047 -23.585 1.00 96.25 102 VAL A N 1
ATOM 751 C CA . VAL A 1 102 ? 15.902 4.860 -22.364 1.00 96.25 102 VAL A CA 1
ATOM 752 C C . VAL A 1 102 ? 16.874 6.025 -22.536 1.00 96.25 102 VAL A C 1
ATOM 754 O O . VAL A 1 102 ? 18.073 5.792 -22.736 1.00 96.25 102 VAL A O 1
ATOM 757 N N . ALA A 1 103 ? 16.350 7.248 -22.476 1.00 94.06 103 ALA A N 1
ATOM 758 C CA . ALA A 1 103 ? 17.085 8.505 -22.579 1.00 94.06 103 ALA A CA 1
ATOM 759 C C . ALA A 1 103 ? 16.559 9.512 -21.542 1.00 94.06 103 ALA A C 1
ATOM 761 O O . ALA A 1 103 ? 15.445 9.368 -21.044 1.00 94.06 103 ALA A O 1
ATOM 762 N N . ASP A 1 104 ? 17.319 10.572 -21.267 1.00 90.88 104 ASP A N 1
ATOM 763 C CA . ASP A 1 104 ? 16.908 11.610 -20.305 1.00 90.88 104 ASP A CA 1
ATOM 764 C C . ASP A 1 104 ? 15.610 12.324 -20.721 1.00 90.88 104 ASP A C 1
ATOM 766 O O . ASP A 1 104 ? 14.849 12.801 -19.883 1.00 90.88 104 ASP A O 1
ATOM 770 N N . SER A 1 105 ? 15.336 12.381 -22.027 1.00 92.06 105 SER A N 1
ATOM 771 C CA . SER A 1 105 ? 14.123 12.973 -22.597 1.00 92.06 105 SER A CA 1
ATOM 772 C C . SER A 1 105 ? 12.896 12.058 -22.540 1.00 92.06 105 SER A C 1
ATOM 774 O O . SER A 1 105 ? 11.798 12.514 -22.864 1.00 92.06 105 SER A O 1
ATOM 776 N N . GLY A 1 106 ? 13.055 10.786 -22.155 1.00 93.38 106 GLY A N 1
ATOM 777 C CA . GLY A 1 106 ? 11.952 9.840 -22.014 1.00 93.38 106 GLY A CA 1
ATOM 778 C C . GLY A 1 106 ? 12.280 8.394 -22.393 1.00 93.38 106 GLY A C 1
ATOM 779 O O . GLY A 1 106 ? 13.422 8.006 -22.648 1.00 93.38 106 GLY A O 1
ATOM 780 N N . LEU A 1 107 ? 11.224 7.580 -22.430 1.00 95.25 107 LEU A N 1
ATOM 781 C CA . LEU A 1 107 ? 11.275 6.140 -22.681 1.00 95.25 107 LEU A CA 1
ATOM 782 C C . LEU A 1 107 ? 10.576 5.810 -24.006 1.00 95.25 107 LEU A C 1
ATOM 784 O O . LEU A 1 107 ? 9.493 6.323 -24.283 1.00 95.25 107 LEU A O 1
ATOM 788 N N . VAL A 1 108 ? 11.167 4.917 -24.800 1.00 95.81 108 VAL A N 1
ATOM 789 C CA . VAL A 1 108 ? 10.537 4.316 -25.985 1.00 95.81 108 VAL A CA 1
ATOM 790 C C . VAL A 1 108 ? 10.284 2.848 -25.688 1.00 95.81 108 VAL A C 1
ATOM 792 O O . VAL A 1 108 ? 11.230 2.073 -25.533 1.00 95.81 108 VAL A O 1
ATOM 795 N N . LEU A 1 109 ? 9.008 2.473 -25.612 1.00 94.88 109 LEU A N 1
ATOM 796 C CA . LEU A 1 109 ? 8.587 1.102 -25.354 1.00 94.88 109 LEU A CA 1
ATOM 797 C C . LEU A 1 109 ? 8.360 0.364 -26.680 1.00 94.88 109 LEU A C 1
ATOM 799 O O . LEU A 1 109 ? 7.648 0.884 -27.544 1.00 94.88 109 LEU A O 1
ATOM 803 N N . PRO A 1 110 ? 8.937 -0.833 -26.861 1.00 90.81 110 PRO A N 1
ATOM 804 C CA . PRO A 1 110 ? 8.658 -1.654 -28.026 1.00 90.81 110 PRO A CA 1
ATOM 805 C C . PRO A 1 110 ? 7.212 -2.154 -27.950 1.00 90.81 110 PRO A C 1
ATOM 807 O O . PRO A 1 110 ? 6.725 -2.530 -26.882 1.00 90.81 110 PRO A O 1
ATOM 810 N N . LEU A 1 111 ? 6.515 -2.156 -29.087 1.00 90.19 111 LEU A N 1
ATOM 811 C CA . LEU A 1 111 ? 5.159 -2.688 -29.156 1.00 90.19 111 LEU A CA 1
ATOM 812 C C . LEU A 1 111 ? 5.193 -4.195 -28.868 1.00 90.19 111 LEU A C 1
ATOM 814 O O . LEU A 1 111 ? 5.806 -4.955 -29.616 1.00 90.19 111 LEU A O 1
ATOM 818 N N . GLN A 1 112 ? 4.507 -4.620 -27.810 1.00 83.69 112 GLN A N 1
ATOM 819 C CA . GLN A 1 112 ? 4.262 -6.031 -27.529 1.00 83.69 112 GLN A CA 1
ATOM 820 C C . GLN A 1 112 ? 2.861 -6.3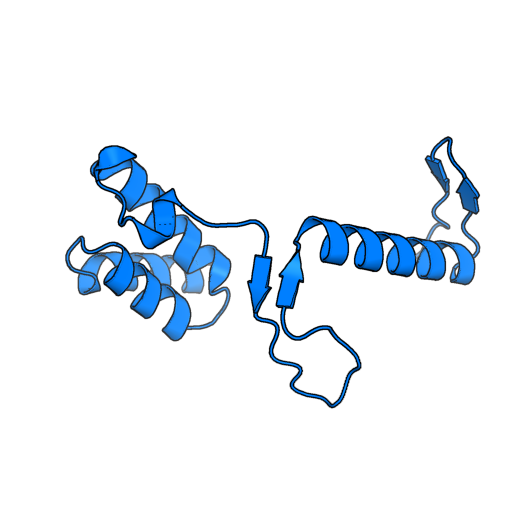88 -28.026 1.00 83.69 112 GLN A C 1
ATOM 822 O O . GLN A 1 112 ? 1.872 -5.814 -27.571 1.00 83.69 112 GLN A O 1
ATOM 827 N N . ILE A 1 113 ? 2.786 -7.297 -28.998 1.00 84.06 113 ILE A N 1
ATOM 828 C CA . ILE A 1 113 ? 1.517 -7.849 -29.481 1.00 84.06 113 ILE A CA 1
ATOM 829 C C . ILE A 1 113 ? 1.226 -9.105 -28.639 1.00 84.06 113 ILE A C 1
ATOM 831 O O . ILE A 1 113 ? 2.144 -9.917 -28.505 1.00 84.06 113 ILE A O 1
ATOM 835 N N . PRO A 1 114 ? 0.020 -9.233 -28.050 1.00 73.50 114 PRO A N 1
ATOM 836 C CA . PRO A 1 114 ? -0.374 -10.389 -27.242 1.00 73.50 114 PRO A CA 1
ATOM 837 C C . PRO A 1 114 ? -0.240 -11.736 -27.956 1.00 73.50 114 PRO A C 1
ATOM 839 O O . PRO A 1 114 ? -0.491 -11.781 -29.184 1.00 73.50 114 PRO A O 1
#

Secondary structure (DSSP, 8-state):
-HHHHHHHHHHHHHTTT-HHHHHHHHHHT-SSHHHHHHHHHHHHHHHHTTTTS-HHHHT--SEEE---SSS----SEEEHHHHHHHHHHHHHHHHHHTT-EEETTEEEPPPPP-

Sequence (114 aa):
SRVNFAVTIMALLYGESDLIETLNIAGLAGWDADNNMTTAAGLLGVIIGFEGLPESVKNSTDVYFNQDLIGGDLPEFDSVANIADRTRKLGELVIRSAGGTVADSGLVLPLQIP

Foldseek 3Di:
DVVLVVQLVVLLVVQVLPLVSSLVSLQVVDDPSCSSNCVNNVVSCVVQPLVSDDPCVNPDDQKDADDDPDPDPDDRIDGPVVVVVVVVVVVQVVQVVQVKDDDPVDTGHDDDDD